Protein AF-A0A0J9WI75-F1 (afdb_monomer_lite)

Secondary structure (DSSP, 8-state):
---------------------------PPP----EEE-STTTT--TTHHHHTSTT---SPPPPTT--EEEEE-HHHHTTTTTTT-EEEEEETTEEEEEEEEEE--SSTT-EEE-HHHHHHHH--

Sequence (124 aa):
MFGSISTYFVTLLAAASTVANAAATSKNPVYTGLGTRYGDSDGCTEEDCWQKGACSFVDYKLPAGIDGTTCVSEDIWKDGANCGGCIQVSYKGKSLKIMVTNKTGGDKNHLDMTPATWSKLTNA

Structure (mmCIF, N/CA/C/O backbone):
data_AF-A0A0J9WI75-F1
#
_entry.id   AF-A0A0J9WI75-F1
#
loop_
_atom_site.group_PDB
_atom_site.id
_atom_site.type_symbol
_atom_site.label_atom_id
_atom_site.label_alt_id
_atom_site.label_comp_id
_atom_site.label_asym_id
_atom_site.label_entity_id
_atom_site.label_seq_id
_atom_site.pdbx_PDB_ins_code
_atom_site.Cartn_x
_atom_site.Cartn_y
_atom_site.Cartn_z
_atom_site.occupancy
_atom_site.B_iso_or_equiv
_atom_site.auth_seq_id
_atom_site.auth_comp_id
_atom_site.auth_asym_id
_atom_site.auth_atom_id
_atom_site.pdbx_PDB_model_num
ATOM 1 N N . MET A 1 1 ? 60.147 -24.099 -15.634 1.00 42.94 1 MET A N 1
ATOM 2 C CA . MET A 1 1 ? 59.330 -23.367 -14.642 1.00 42.94 1 MET A CA 1
ATOM 3 C C . MET A 1 1 ? 57.988 -24.079 -14.565 1.00 42.94 1 MET A C 1
ATOM 5 O O . MET A 1 1 ? 57.169 -23.885 -15.448 1.00 42.94 1 MET A O 1
ATOM 9 N N . PHE A 1 2 ? 57.812 -24.990 -13.605 1.00 46.06 2 PHE A N 1
ATOM 10 C CA . PHE A 1 2 ? 56.557 -25.726 -13.407 1.00 46.06 2 PHE A CA 1
ATOM 11 C C . PHE A 1 2 ? 55.878 -25.153 -12.160 1.00 46.06 2 PHE A C 1
ATOM 13 O O . PHE A 1 2 ? 56.455 -25.197 -11.076 1.00 46.06 2 PHE A O 1
ATOM 20 N N . GLY A 1 3 ? 54.720 -24.514 -12.343 1.00 43.53 3 GLY A N 1
ATOM 21 C CA . GLY A 1 3 ? 53.960 -23.865 -11.275 1.00 43.53 3 GLY A CA 1
ATOM 22 C C . GLY A 1 3 ? 53.116 -24.873 -10.499 1.00 43.53 3 GLY A C 1
ATOM 23 O O . GLY A 1 3 ? 52.363 -25.639 -11.094 1.00 43.53 3 GLY A O 1
ATOM 24 N N . SER A 1 4 ? 53.251 -24.863 -9.174 1.00 52.09 4 SER A N 1
ATOM 25 C CA . SER A 1 4 ? 52.415 -25.634 -8.249 1.00 52.09 4 SER A CA 1
ATOM 26 C C . SER A 1 4 ? 51.007 -25.039 -8.200 1.00 52.09 4 SER A C 1
ATOM 28 O O . SER A 1 4 ? 50.843 -23.884 -7.807 1.00 52.09 4 SER A O 1
ATOM 30 N N . ILE A 1 5 ? 49.988 -25.815 -8.570 1.00 59.28 5 ILE A N 1
ATOM 31 C CA . ILE A 1 5 ? 48.584 -25.432 -8.386 1.00 59.28 5 ILE A CA 1
ATOM 32 C C . ILE A 1 5 ? 48.156 -25.925 -6.999 1.00 59.28 5 ILE A C 1
ATOM 34 O O . ILE A 1 5 ? 47.908 -27.112 -6.791 1.00 59.28 5 ILE A O 1
ATOM 38 N N . SER A 1 6 ? 48.117 -25.006 -6.033 1.00 57.28 6 SER A N 1
ATOM 39 C CA . SER A 1 6 ? 47.621 -25.271 -4.679 1.00 57.28 6 SER A CA 1
ATOM 40 C C . SER A 1 6 ? 46.102 -25.435 -4.727 1.00 57.28 6 SER A C 1
ATOM 42 O O . SER A 1 6 ? 45.378 -24.490 -5.041 1.00 57.28 6 SER A O 1
ATOM 44 N N . THR A 1 7 ? 45.618 -26.650 -4.476 1.00 57.53 7 THR A N 1
ATOM 45 C CA . THR A 1 7 ? 44.185 -26.969 -4.497 1.00 57.53 7 THR A CA 1
ATOM 46 C C . THR A 1 7 ? 43.630 -26.796 -3.087 1.00 57.53 7 THR A C 1
ATOM 48 O O . THR A 1 7 ? 44.031 -27.515 -2.174 1.00 57.53 7 THR A O 1
ATOM 51 N N . TYR A 1 8 ? 42.725 -25.836 -2.894 1.00 54.69 8 TYR A N 1
ATOM 52 C CA . TYR A 1 8 ? 42.043 -25.622 -1.617 1.00 54.69 8 TYR A CA 1
ATOM 53 C C . TYR A 1 8 ? 40.717 -26.385 -1.605 1.00 54.69 8 TYR A C 1
ATOM 55 O O . TYR A 1 8 ? 39.853 -26.156 -2.449 1.00 54.69 8 TYR A O 1
ATOM 63 N N . PHE A 1 9 ? 40.554 -27.285 -0.636 1.00 56.16 9 PHE A N 1
ATOM 64 C CA . PHE A 1 9 ? 39.279 -27.937 -0.355 1.00 56.16 9 PHE A CA 1
ATOM 65 C C . PHE A 1 9 ? 38.432 -27.032 0.543 1.00 56.16 9 PHE A C 1
ATOM 67 O O . PHE A 1 9 ? 38.858 -26.667 1.638 1.00 56.16 9 PHE A O 1
ATOM 74 N N . VAL A 1 10 ? 37.230 -26.679 0.083 1.00 56.53 10 VAL A N 1
ATOM 75 C CA . VAL A 1 10 ? 36.223 -25.977 0.887 1.00 56.53 10 VAL A CA 1
ATOM 76 C C . VAL A 1 10 ? 35.225 -27.005 1.401 1.00 56.53 10 VAL A C 1
ATOM 78 O O . VAL A 1 10 ? 34.473 -27.596 0.628 1.00 56.53 10 VAL A O 1
ATOM 81 N N . THR A 1 11 ? 35.219 -27.229 2.710 1.00 60.97 11 THR A N 1
ATOM 82 C CA . THR A 1 11 ? 34.250 -28.105 3.370 1.00 60.97 11 THR A CA 1
ATOM 83 C C . THR A 1 11 ? 32.987 -27.304 3.683 1.00 60.97 11 THR A C 1
ATOM 85 O O . THR A 1 11 ? 33.015 -26.399 4.515 1.00 60.97 11 THR A O 1
ATOM 88 N N . LEU A 1 12 ? 31.869 -27.625 3.028 1.00 53.25 12 LEU A N 1
ATOM 89 C CA . LEU A 1 12 ? 30.558 -27.087 3.396 1.00 53.25 12 LEU A CA 1
ATOM 90 C C . LEU A 1 12 ? 30.028 -27.827 4.630 1.00 53.25 12 LEU A C 1
ATOM 92 O O . LEU A 1 12 ? 29.672 -29.001 4.546 1.00 53.25 12 LEU A O 1
ATOM 96 N N . LEU A 1 13 ? 29.939 -27.138 5.771 1.00 56.56 13 LEU A N 1
ATOM 97 C CA . LEU A 1 13 ? 29.109 -27.603 6.881 1.00 56.56 13 LEU A CA 1
ATOM 98 C C . LEU A 1 13 ? 27.644 -27.297 6.556 1.00 56.56 13 LEU A C 1
ATOM 100 O O . LEU A 1 13 ? 27.233 -26.138 6.527 1.00 56.56 13 LEU A O 1
ATOM 104 N N . ALA A 1 14 ? 26.847 -28.341 6.334 1.00 57.94 14 ALA A N 1
ATOM 105 C CA . ALA A 1 14 ? 25.397 -28.217 6.291 1.00 57.94 14 ALA A CA 1
ATOM 106 C C . ALA A 1 14 ? 24.882 -27.895 7.705 1.00 57.94 14 ALA A C 1
ATOM 108 O O . ALA A 1 14 ? 24.905 -28.745 8.595 1.00 57.94 14 ALA A O 1
ATOM 109 N N . ALA A 1 15 ? 24.431 -26.660 7.923 1.00 59.69 15 ALA A N 1
ATOM 110 C CA . ALA A 1 15 ? 23.733 -26.288 9.146 1.00 59.69 15 ALA A CA 1
ATOM 111 C C . ALA A 1 15 ? 22.335 -26.927 9.136 1.00 59.69 15 ALA A C 1
ATOM 113 O O . ALA A 1 15 ? 21.468 -26.538 8.352 1.00 59.69 15 ALA A O 1
ATOM 114 N N . ALA A 1 16 ? 22.111 -27.920 9.998 1.00 61.00 16 ALA A N 1
ATOM 115 C CA . ALA A 1 16 ? 20.783 -28.477 10.223 1.00 61.00 16 ALA A CA 1
ATOM 116 C C . ALA A 1 16 ? 19.871 -27.377 10.791 1.00 61.00 16 ALA A C 1
ATOM 118 O O . ALA A 1 16 ? 20.044 -26.922 11.920 1.00 61.00 16 ALA A O 1
ATOM 119 N N . SER A 1 17 ? 18.920 -26.915 9.979 1.00 55.72 17 SER A N 1
ATOM 120 C CA . SER A 1 17 ? 17.950 -25.896 10.369 1.00 55.72 17 SER A CA 1
ATOM 121 C C . SER A 1 17 ? 16.876 -26.533 11.250 1.00 55.72 17 SER A C 1
ATOM 123 O O . SER A 1 17 ? 15.943 -27.161 10.755 1.00 55.72 17 SER A O 1
ATOM 125 N N . THR A 1 18 ? 16.986 -26.390 12.569 1.00 50.34 18 THR A N 1
ATOM 126 C CA . THR A 1 18 ? 15.866 -26.669 13.473 1.00 50.34 18 THR A CA 1
ATOM 127 C C . THR A 1 18 ? 14.839 -25.552 13.315 1.00 50.34 18 THR A C 1
ATOM 129 O O . THR A 1 18 ? 14.959 -24.495 13.936 1.00 50.34 18 THR A O 1
ATOM 132 N N . VAL A 1 19 ? 13.838 -25.760 12.458 1.00 56.38 19 VAL A N 1
ATOM 133 C CA . VAL A 1 19 ? 12.659 -24.889 12.371 1.00 56.38 19 VAL A CA 1
ATOM 134 C C . VAL A 1 19 ? 11.832 -25.043 13.649 1.00 56.38 19 VAL A C 1
ATOM 136 O O . VAL A 1 19 ? 10.923 -25.862 13.748 1.00 56.38 19 VAL A O 1
ATOM 139 N N . ALA A 1 20 ? 12.178 -24.265 14.672 1.00 58.16 20 ALA A N 1
ATOM 140 C CA . ALA A 1 20 ? 11.300 -24.050 15.807 1.00 58.16 20 ALA A CA 1
ATOM 141 C C . ALA A 1 20 ? 10.114 -23.211 15.314 1.00 58.16 20 ALA A C 1
ATOM 143 O O . ALA A 1 20 ? 10.243 -22.011 15.076 1.00 58.16 20 ALA A O 1
ATOM 144 N N . ASN A 1 21 ? 8.959 -23.853 15.141 1.00 58.81 21 ASN A N 1
ATOM 145 C CA . ASN A 1 21 ? 7.695 -23.191 14.839 1.00 58.81 21 ASN A CA 1
ATOM 146 C C . ASN A 1 21 ? 7.193 -22.484 16.108 1.00 58.81 21 ASN A C 1
ATOM 148 O O . ASN A 1 21 ? 6.236 -22.904 16.756 1.00 58.81 21 ASN A O 1
ATOM 152 N N . ALA A 1 22 ? 7.885 -21.415 16.500 1.00 57.44 22 ALA A N 1
ATOM 153 C CA . ALA A 1 22 ? 7.355 -20.466 17.455 1.00 57.44 22 ALA A CA 1
ATOM 154 C C . ALA A 1 22 ? 6.193 -19.760 16.755 1.00 57.44 22 ALA A C 1
ATOM 156 O O . ALA A 1 22 ? 6.399 -18.910 15.889 1.00 57.44 22 ALA A O 1
ATOM 157 N N . ALA A 1 23 ? 4.964 -20.131 17.111 1.00 51.47 23 ALA A N 1
ATOM 158 C CA . ALA A 1 23 ? 3.808 -19.283 16.881 1.00 51.47 23 ALA A CA 1
ATOM 159 C C . ALA A 1 23 ? 4.017 -18.012 17.715 1.00 51.47 23 ALA A C 1
ATOM 161 O O . ALA A 1 23 ? 3.550 -17.887 18.845 1.00 51.47 23 ALA A O 1
ATOM 162 N N . ALA A 1 24 ? 4.816 -17.092 17.178 1.00 52.56 24 ALA A N 1
ATOM 163 C CA . ALA A 1 24 ? 4.893 -15.742 17.668 1.00 52.56 24 ALA A CA 1
ATOM 164 C C . ALA A 1 24 ? 3.496 -15.164 17.467 1.00 52.56 24 ALA A C 1
ATOM 166 O O . ALA A 1 24 ? 3.082 -14.888 16.341 1.00 52.56 24 ALA A O 1
ATOM 167 N N . THR A 1 25 ? 2.753 -14.996 18.558 1.00 47.09 25 THR A N 1
ATOM 168 C CA . THR A 1 25 ? 1.636 -14.056 18.587 1.00 47.09 25 THR A CA 1
ATOM 169 C C . THR A 1 25 ? 2.251 -12.676 18.382 1.00 47.09 25 THR A C 1
ATOM 171 O O . THR A 1 25 ? 2.566 -11.965 19.335 1.00 47.09 25 THR A O 1
ATOM 174 N N . SER A 1 26 ? 2.516 -12.340 17.117 1.00 49.12 26 SER A N 1
ATOM 175 C CA . SER A 1 26 ? 2.932 -11.016 16.692 1.00 49.12 26 SER A CA 1
ATOM 176 C C . SER A 1 26 ? 1.783 -10.100 17.059 1.00 49.12 26 SER A C 1
ATOM 178 O O . SER A 1 26 ? 0.737 -10.087 16.407 1.00 49.12 26 SER A O 1
ATOM 180 N N . LYS A 1 27 ? 1.939 -9.368 18.162 1.00 56.44 27 LYS A N 1
ATOM 181 C CA . LYS A 1 27 ? 1.099 -8.213 18.433 1.00 56.44 27 LYS A CA 1
ATOM 182 C C . LYS A 1 27 ? 1.477 -7.203 17.357 1.00 56.44 27 LYS A C 1
ATOM 184 O O . LYS A 1 27 ? 2.410 -6.430 17.552 1.00 56.44 27 LYS A O 1
ATOM 189 N N . ASN A 1 28 ? 0.832 -7.303 16.193 1.00 70.38 28 ASN A N 1
ATOM 190 C CA . ASN A 1 28 ? 1.127 -6.426 15.072 1.00 70.38 28 ASN A CA 1
ATOM 191 C C . ASN A 1 28 ? 0.982 -4.989 15.577 1.00 70.38 28 ASN A C 1
ATOM 193 O O . ASN A 1 28 ? -0.081 -4.647 16.111 1.00 70.38 28 ASN A O 1
ATOM 197 N N . PRO 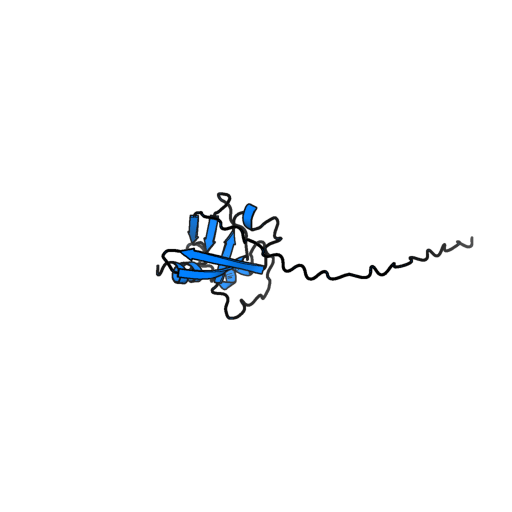A 1 29 ? 2.051 -4.180 15.506 1.00 80.00 29 PRO A N 1
ATOM 198 C CA . PRO A 1 29 ? 1.997 -2.822 16.001 1.00 80.00 29 PRO A CA 1
ATOM 199 C C . PRO A 1 29 ? 0.899 -2.074 15.245 1.00 80.00 29 PRO A C 1
ATOM 201 O O . PRO A 1 29 ? 0.830 -2.109 14.018 1.00 80.00 29 PRO A O 1
ATOM 204 N N . VAL A 1 30 ? 0.002 -1.443 16.001 1.00 85.69 30 VAL A N 1
ATOM 205 C CA . VAL A 1 30 ? -1.046 -0.595 15.438 1.00 85.69 30 VAL A CA 1
ATOM 206 C C . VAL A 1 30 ? -0.513 0.825 15.419 1.00 85.69 30 VAL A C 1
ATOM 208 O O . VAL A 1 30 ? -0.176 1.382 16.465 1.00 85.69 30 VAL A O 1
ATOM 211 N N . TYR A 1 31 ? -0.447 1.402 14.226 1.00 86.19 31 TYR A N 1
ATOM 212 C CA . TYR A 1 31 ? -0.036 2.781 14.016 1.00 86.19 31 TYR A CA 1
ATOM 213 C C . TYR A 1 31 ? -1.262 3.633 13.698 1.00 86.19 31 TYR A C 1
ATOM 215 O O . TYR A 1 31 ? -2.089 3.257 12.870 1.00 86.19 31 TYR A O 1
ATOM 223 N N . THR A 1 32 ? -1.356 4.794 14.341 1.00 88.69 32 THR A N 1
ATOM 224 C CA . THR A 1 32 ? -2.327 5.833 13.986 1.00 88.69 32 THR A CA 1
ATOM 225 C C . THR A 1 32 ? -1.576 6.971 13.320 1.00 88.69 32 THR A C 1
ATOM 227 O O . THR A 1 32 ? -0.549 7.426 13.837 1.00 88.69 32 THR A O 1
ATOM 230 N N . GLY A 1 33 ? -2.083 7.430 12.184 1.00 86.56 33 GLY A N 1
ATOM 231 C CA . GLY A 1 33 ? -1.480 8.519 11.437 1.00 86.56 33 GLY A CA 1
ATOM 232 C C . GLY A 1 33 ? -2.363 9.001 10.297 1.00 86.56 33 GLY A C 1
ATOM 233 O O . GLY A 1 33 ? -3.567 8.736 10.277 1.00 86.56 33 GLY A O 1
ATOM 234 N N . LEU A 1 34 ? -1.759 9.758 9.387 1.00 87.56 34 LEU A N 1
ATOM 235 C CA . LEU A 1 34 ? -2.454 10.392 8.275 1.00 87.56 34 LEU A CA 1
ATOM 236 C C . LEU A 1 34 ? -2.488 9.458 7.065 1.00 87.56 34 LEU A C 1
ATOM 238 O O . LEU A 1 34 ? -1.515 8.767 6.769 1.00 87.56 34 LEU A O 1
ATOM 242 N N . GLY A 1 35 ? -3.622 9.466 6.369 1.00 86.38 35 GLY A N 1
ATOM 243 C CA . GLY A 1 35 ? -3.770 8.864 5.052 1.00 86.38 35 GLY A CA 1
ATOM 244 C C . GLY A 1 35 ? -3.964 9.960 4.011 1.00 86.38 35 GLY A C 1
ATOM 245 O O . GLY A 1 35 ? -4.810 10.834 4.211 1.00 86.38 35 GLY A O 1
ATOM 246 N N . THR A 1 36 ? -3.231 9.892 2.904 1.00 87.69 36 THR A N 1
ATOM 247 C CA . THR A 1 36 ? -3.423 10.732 1.713 1.00 87.69 36 THR A CA 1
ATOM 248 C C . THR A 1 36 ? -3.608 9.877 0.462 1.00 87.69 36 THR A C 1
ATOM 250 O O . THR A 1 36 ? -3.601 8.642 0.521 1.00 87.69 36 THR A O 1
ATOM 253 N N . ARG A 1 37 ? -3.829 10.562 -0.661 1.00 85.00 37 ARG A N 1
ATOM 254 C CA . ARG A 1 37 ? -3.923 9.990 -1.998 1.00 85.00 37 ARG A CA 1
ATOM 255 C C . ARG A 1 37 ? -2.879 10.646 -2.899 1.00 85.00 37 ARG A C 1
ATOM 257 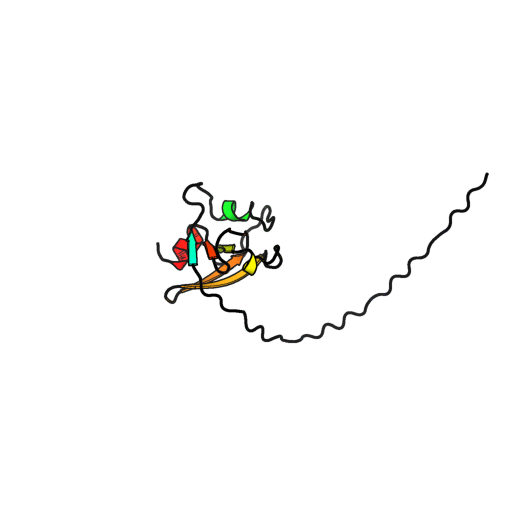O O . ARG A 1 37 ? -2.781 11.875 -2.896 1.00 85.00 37 ARG A O 1
ATOM 264 N N . TYR A 1 38 ? -2.205 9.844 -3.718 1.00 78.00 38 TYR A N 1
ATOM 265 C CA . TYR A 1 38 ? -1.295 10.301 -4.772 1.00 78.00 38 TYR A CA 1
ATOM 266 C C . TYR A 1 38 ? -1.739 9.803 -6.146 1.00 78.00 38 TYR A C 1
ATOM 268 O O . TYR A 1 38 ? -2.666 9.005 -6.258 1.00 78.00 38 TYR A O 1
ATOM 276 N N . GLY A 1 39 ? -1.074 10.275 -7.201 1.00 71.00 39 GLY A N 1
ATOM 277 C CA . GLY A 1 39 ? -1.267 9.765 -8.560 1.00 71.00 39 GLY A CA 1
ATOM 278 C C . GLY A 1 39 ? -2.361 10.453 -9.374 1.00 71.00 39 GLY A C 1
ATOM 279 O O . GLY A 1 39 ? -2.354 10.321 -10.593 1.00 71.00 39 GLY A O 1
ATOM 280 N N . ASP A 1 40 ? -3.237 11.248 -8.750 1.00 67.62 40 ASP A N 1
ATOM 281 C CA . ASP A 1 40 ? -4.267 12.011 -9.475 1.00 67.62 40 ASP A CA 1
ATOM 282 C C . ASP A 1 40 ? -3.677 13.090 -10.392 1.00 67.62 40 ASP A C 1
ATOM 284 O O . ASP A 1 40 ? -4.155 13.283 -11.507 1.00 67.62 40 ASP A O 1
ATOM 288 N N . SER A 1 41 ? -2.656 13.815 -9.919 1.00 63.72 41 SER A N 1
ATOM 289 C CA . SER A 1 41 ? -2.018 14.903 -10.676 1.00 63.72 41 SER A CA 1
ATOM 290 C C . SER A 1 41 ? -1.171 14.395 -11.836 1.00 63.72 41 SER A C 1
ATOM 292 O O . SER A 1 41 ? -1.028 15.082 -12.844 1.00 63.72 41 SER A O 1
ATOM 294 N N . ASP A 1 42 ? -0.637 13.185 -11.686 1.00 62.72 42 ASP A N 1
ATOM 295 C CA . ASP A 1 42 ? 0.353 12.607 -12.594 1.00 62.72 42 ASP A CA 1
ATOM 296 C C . ASP A 1 42 ? -0.279 11.533 -13.499 1.00 62.72 42 ASP A C 1
ATOM 298 O O . ASP A 1 42 ? 0.392 10.962 -14.358 1.00 62.72 42 ASP A O 1
ATOM 302 N N . GLY A 1 43 ? -1.577 11.257 -13.311 1.00 62.59 43 GLY A N 1
ATOM 303 C CA . GLY A 1 43 ? -2.360 10.303 -14.093 1.00 62.59 43 GLY A CA 1
ATOM 304 C C . GLY A 1 43 ? -1.923 8.845 -13.942 1.00 62.59 43 GLY A C 1
ATOM 305 O O . GLY A 1 43 ? -2.209 8.055 -14.842 1.00 62.59 43 GLY A O 1
ATOM 306 N N . CYS A 1 44 ? -1.225 8.473 -12.856 1.00 68.00 44 CYS A N 1
ATOM 307 C CA . CYS A 1 44 ? -0.783 7.086 -12.681 1.00 68.00 44 CYS A CA 1
ATOM 308 C C . CYS A 1 44 ? -1.995 6.180 -12.457 1.00 68.00 44 CYS A C 1
ATOM 310 O O . CYS A 1 44 ? -2.813 6.412 -11.562 1.00 68.00 44 CYS A O 1
ATOM 312 N N . THR A 1 45 ? -2.126 5.139 -13.283 1.00 76.62 45 THR A N 1
ATOM 313 C CA . THR A 1 45 ? -3.063 4.062 -12.971 1.00 76.62 45 THR A CA 1
ATOM 314 C C . THR A 1 45 ? -2.577 3.343 -11.721 1.00 76.62 45 THR A C 1
ATOM 316 O O . THR A 1 45 ? -1.385 3.340 -11.425 1.00 76.62 45 THR A O 1
ATOM 319 N N . GLU A 1 46 ? -3.491 2.713 -10.984 1.00 73.88 46 GLU A N 1
ATOM 320 C CA . GLU A 1 46 ? -3.145 1.994 -9.754 1.00 73.88 46 GLU A CA 1
ATOM 321 C C . GLU A 1 46 ? -1.952 1.034 -9.971 1.00 73.88 46 GLU A C 1
ATOM 323 O O . GLU A 1 46 ? -1.038 1.023 -9.149 1.00 73.88 46 GLU A O 1
ATOM 328 N N . GLU A 1 47 ? -1.876 0.377 -11.134 1.00 79.31 47 GLU A N 1
ATOM 329 C CA . GLU A 1 47 ? -0.758 -0.483 -11.536 1.00 79.31 47 GLU A CA 1
ATOM 330 C C . GLU A 1 47 ? 0.546 0.285 -11.809 1.00 79.31 47 GLU A C 1
ATOM 332 O O . GLU A 1 47 ? 1.593 -0.074 -11.262 1.00 79.31 47 GLU A O 1
ATOM 337 N N . ASP A 1 48 ? 0.501 1.397 -12.551 1.00 79.44 48 ASP A N 1
ATOM 338 C CA . ASP A 1 48 ? 1.677 2.256 -12.779 1.00 79.44 48 ASP A CA 1
ATOM 339 C C . ASP A 1 48 ? 2.337 2.691 -11.466 1.00 79.44 48 ASP A C 1
ATOM 341 O O . ASP A 1 48 ? 3.567 2.780 -11.371 1.00 79.44 48 ASP A O 1
ATOM 345 N N . CYS A 1 49 ? 1.516 2.941 -10.444 1.00 75.56 49 CYS A N 1
ATOM 346 C CA . CYS A 1 49 ? 1.973 3.465 -9.173 1.00 75.56 49 CYS A CA 1
ATOM 347 C C . CYS A 1 49 ? 2.781 2.430 -8.338 1.00 75.56 49 CYS A C 1
ATOM 349 O O . CYS A 1 49 ? 3.497 2.849 -7.425 1.00 75.56 49 CYS A O 1
ATOM 351 N N . TRP A 1 50 ? 2.721 1.111 -8.622 1.00 81.19 50 TRP A N 1
ATOM 352 C CA . TRP A 1 50 ? 3.564 0.094 -7.950 1.00 81.19 50 TRP A CA 1
ATOM 353 C C . TRP A 1 50 ? 4.673 -0.512 -8.813 1.00 81.19 50 TRP A C 1
ATOM 355 O O . TRP A 1 50 ? 5.691 -0.921 -8.256 1.00 81.19 50 TRP A O 1
ATOM 365 N N . GLN A 1 51 ? 4.526 -0.545 -10.142 1.00 84.31 51 GLN A N 1
ATOM 366 C CA . GLN A 1 51 ? 5.537 -1.125 -11.052 1.00 84.31 51 GLN A CA 1
ATOM 367 C C . GLN A 1 51 ? 6.844 -0.316 -11.105 1.00 84.31 51 GLN A C 1
ATOM 369 O O . GLN A 1 51 ? 7.844 -0.747 -11.669 1.00 84.31 51 GLN A O 1
ATOM 374 N N . LYS A 1 52 ? 6.835 0.907 -10.571 1.00 78.62 52 LYS A N 1
ATOM 375 C CA . LYS A 1 52 ? 8.003 1.801 -10.518 1.00 78.62 52 LYS A CA 1
ATOM 376 C C . LYS A 1 52 ? 8.305 2.271 -9.094 1.00 78.62 52 LYS A C 1
ATOM 378 O O . LYS A 1 52 ? 9.008 3.260 -8.902 1.00 78.62 52 LYS A O 1
ATOM 383 N N . GLY A 1 53 ? 7.746 1.581 -8.099 1.00 79.06 53 GLY A N 1
ATOM 384 C CA . GLY A 1 53 ? 7.940 1.902 -6.690 1.00 79.06 53 GLY A CA 1
ATOM 385 C C . GLY A 1 53 ? 9.305 1.462 -6.157 1.00 79.06 53 GLY A C 1
ATOM 386 O O . GLY A 1 53 ? 10.019 0.657 -6.757 1.00 79.06 53 GLY A O 1
ATOM 387 N N . ALA A 1 54 ? 9.642 1.940 -4.961 1.00 87.94 54 ALA A N 1
ATOM 388 C CA . ALA A 1 54 ? 10.869 1.608 -4.239 1.00 87.94 54 ALA A CA 1
ATOM 389 C C . ALA A 1 54 ? 11.019 0.110 -3.910 1.00 87.94 54 ALA A C 1
ATOM 391 O O . ALA A 1 54 ? 12.108 -0.318 -3.546 1.00 87.94 54 ALA A O 1
ATOM 392 N N . CYS A 1 55 ? 9.954 -0.686 -4.049 1.00 90.19 55 CYS A N 1
ATOM 393 C CA . CYS A 1 55 ? 9.997 -2.137 -3.873 1.00 90.19 55 CYS A CA 1
ATOM 394 C C . CYS A 1 55 ? 10.432 -2.923 -5.121 1.00 90.19 55 CYS A C 1
ATOM 396 O O . CYS A 1 55 ? 10.452 -4.150 -5.074 1.00 90.19 55 CYS A O 1
ATOM 398 N N . SER A 1 56 ? 10.778 -2.244 -6.222 1.00 89.88 56 SER A N 1
ATOM 399 C CA . SER A 1 56 ? 11.353 -2.858 -7.433 1.00 89.88 56 SER A CA 1
ATOM 400 C C . SER A 1 56 ? 10.498 -3.962 -8.070 1.00 89.88 56 SER A C 1
ATOM 402 O O . SER A 1 56 ? 11.027 -4.867 -8.714 1.00 89.88 56 SER A O 1
ATOM 404 N N . PHE A 1 57 ? 9.177 -3.895 -7.909 1.00 89.75 57 PHE A N 1
ATOM 405 C CA . PHE A 1 57 ? 8.265 -4.781 -8.622 1.00 89.75 57 PHE A CA 1
ATOM 406 C C . PHE A 1 57 ? 8.299 -4.480 -10.121 1.00 89.75 57 PHE A C 1
ATOM 408 O O . PHE A 1 57 ? 8.226 -3.322 -10.512 1.00 89.75 57 PHE A O 1
ATOM 415 N N . VAL A 1 58 ? 8.402 -5.524 -10.943 1.00 88.06 58 VAL A N 1
ATOM 416 C CA . VAL A 1 58 ? 8.354 -5.449 -12.410 1.00 88.06 58 VAL A CA 1
ATOM 417 C C . VAL A 1 58 ? 7.395 -6.528 -12.892 1.00 88.06 58 VAL A C 1
ATOM 419 O O . VAL A 1 58 ? 7.448 -7.656 -12.399 1.00 88.06 58 VAL A O 1
ATOM 422 N N . ASP A 1 59 ? 6.499 -6.173 -13.813 1.00 89.25 59 ASP A N 1
ATOM 423 C CA . ASP A 1 59 ? 5.434 -7.039 -14.339 1.00 89.25 59 ASP A CA 1
ATOM 424 C C . ASP A 1 59 ? 4.580 -7.707 -13.239 1.00 89.25 59 ASP A C 1
ATOM 426 O O . ASP A 1 59 ? 4.012 -8.790 -13.415 1.00 89.25 59 ASP A O 1
ATOM 430 N N . TYR A 1 60 ? 4.481 -7.059 -12.073 1.00 87.25 60 TYR A N 1
ATOM 431 C CA . TYR A 1 60 ? 3.810 -7.621 -10.907 1.00 87.25 60 TYR A CA 1
ATOM 432 C C . TYR A 1 60 ? 2.300 -7.419 -10.976 1.00 87.25 60 TYR A C 1
ATOM 434 O O . TYR A 1 60 ? 1.824 -6.288 -11.021 1.00 87.25 60 TYR A O 1
ATOM 442 N N . LYS A 1 61 ? 1.537 -8.507 -10.890 1.00 89.12 61 LYS A N 1
ATOM 443 C CA . LYS A 1 61 ? 0.076 -8.451 -10.800 1.00 89.12 61 LYS A CA 1
ATOM 444 C C . LYS A 1 61 ? -0.359 -8.624 -9.360 1.00 89.12 61 LYS A C 1
ATOM 446 O O . LYS A 1 61 ? -0.000 -9.620 -8.733 1.00 89.12 61 LYS A O 1
ATOM 451 N N . LEU A 1 62 ? -1.166 -7.689 -8.868 1.00 86.69 62 LEU A N 1
ATOM 452 C CA . LEU A 1 62 ? -1.701 -7.762 -7.516 1.00 86.69 62 LEU A CA 1
ATOM 453 C C . LEU A 1 62 ? -2.554 -9.037 -7.339 1.00 86.69 62 LEU A C 1
ATOM 455 O O . LEU A 1 62 ? -3.510 -9.237 -8.094 1.00 86.69 62 LEU A O 1
ATOM 459 N N . PRO A 1 63 ? -2.225 -9.913 -6.371 1.00 88.38 63 PRO A N 1
ATOM 460 C CA . PRO A 1 63 ? -3.009 -11.106 -6.086 1.00 88.38 63 PRO A CA 1
ATOM 461 C C . PRO A 1 63 ? -4.465 -10.788 -5.738 1.00 88.38 63 PRO A C 1
ATOM 463 O O . PRO A 1 63 ? -4.764 -9.788 -5.081 1.00 88.38 63 PRO A O 1
ATOM 466 N N . ALA A 1 64 ? -5.375 -11.693 -6.106 1.00 89.12 64 ALA A N 1
ATOM 467 C CA . ALA A 1 64 ? -6.769 -11.602 -5.685 1.00 89.12 64 ALA A CA 1
ATOM 468 C C . ALA A 1 64 ? -6.883 -11.610 -4.147 1.00 89.12 64 ALA A C 1
ATOM 470 O O . ALA A 1 64 ? -6.194 -12.367 -3.462 1.00 89.12 64 ALA A O 1
ATOM 471 N N . GLY A 1 65 ? -7.776 -10.779 -3.604 1.00 86.62 65 GLY A N 1
ATOM 472 C CA . GLY A 1 65 ? -7.975 -10.645 -2.155 1.00 86.62 65 GLY A CA 1
ATOM 473 C C . GLY A 1 65 ? -7.030 -9.657 -1.458 1.00 86.62 65 GLY A C 1
ATOM 474 O O . GLY A 1 65 ? -7.016 -9.611 -0.223 1.00 86.62 65 GLY A O 1
ATOM 475 N N . ILE A 1 66 ? -6.257 -8.885 -2.228 1.00 91.50 66 ILE A N 1
ATOM 476 C CA . ILE A 1 66 ? -5.617 -7.643 -1.785 1.00 91.50 66 ILE A CA 1
ATOM 477 C C . ILE A 1 66 ? -6.399 -6.481 -2.405 1.00 91.50 66 ILE A C 1
ATOM 479 O O . ILE A 1 66 ? -6.652 -6.459 -3.608 1.00 91.50 66 ILE A O 1
ATOM 483 N N . ASP A 1 67 ? -6.810 -5.533 -1.570 1.00 90.19 67 ASP A N 1
ATOM 484 C CA . ASP A 1 67 ? -7.702 -4.440 -1.955 1.00 90.19 67 ASP A CA 1
ATOM 485 C C . ASP A 1 67 ? -6.984 -3.334 -2.735 1.00 90.19 67 ASP A C 1
ATOM 487 O O . ASP A 1 67 ? -7.645 -2.558 -3.428 1.00 90.19 67 ASP A O 1
ATOM 491 N N . GLY A 1 68 ? -5.654 -3.280 -2.651 1.00 87.19 68 GLY A N 1
ATOM 492 C CA . GLY A 1 68 ? -4.822 -2.382 -3.440 1.00 87.19 68 GLY A CA 1
ATOM 493 C C . GLY A 1 68 ? -3.412 -2.213 -2.879 1.00 87.19 68 GLY A C 1
ATOM 494 O O . GLY A 1 68 ? -2.896 -3.102 -2.192 1.00 87.19 68 GLY A O 1
ATOM 495 N N . THR A 1 69 ? -2.783 -1.076 -3.167 1.00 86.06 69 THR A N 1
ATOM 496 C CA . THR A 1 69 ? -1.384 -0.802 -2.807 1.00 86.06 69 THR A CA 1
ATOM 497 C C . THR A 1 69 ? -1.199 0.576 -2.175 1.00 86.06 69 THR A C 1
ATOM 499 O O . THR A 1 69 ? -2.067 1.449 -2.247 1.00 86.06 69 THR A O 1
ATOM 502 N 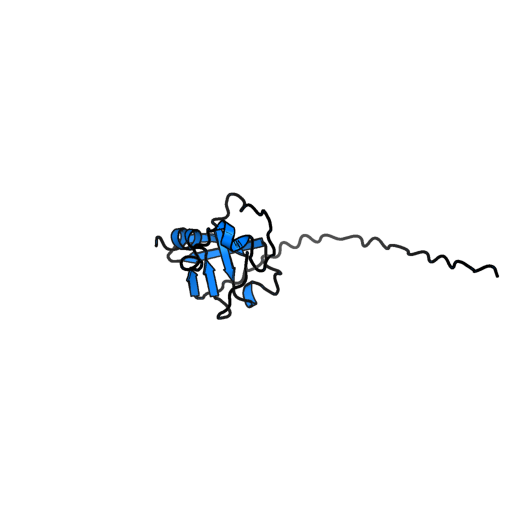N . THR A 1 70 ? -0.069 0.767 -1.495 1.00 87.25 70 THR A N 1
ATOM 503 C CA . THR A 1 70 ? 0.240 2.029 -0.818 1.00 87.25 70 THR A CA 1
ATOM 504 C C . THR A 1 70 ? 1.738 2.290 -0.758 1.00 87.25 70 THR A C 1
ATOM 506 O O . THR A 1 70 ? 2.562 1.368 -0.692 1.00 87.25 70 THR A O 1
ATOM 509 N N . CYS A 1 71 ? 2.070 3.574 -0.703 1.00 86.50 71 CYS A N 1
ATOM 510 C CA . CYS A 1 71 ? 3.331 4.064 -0.183 1.00 86.50 71 CYS A CA 1
ATOM 511 C C . CYS A 1 71 ? 3.236 4.176 1.344 1.00 86.50 71 CYS A C 1
ATOM 513 O O . CYS A 1 71 ? 2.183 4.541 1.878 1.00 86.50 71 CYS A O 1
ATOM 515 N N . VAL A 1 72 ? 4.328 3.886 2.045 1.00 89.50 72 VAL A N 1
ATOM 516 C CA . VAL A 1 72 ? 4.418 4.022 3.508 1.00 89.50 72 VAL A CA 1
ATOM 517 C C . VAL A 1 72 ? 5.662 4.820 3.905 1.00 89.50 72 VAL A C 1
ATOM 519 O O . VAL A 1 72 ? 6.617 4.891 3.134 1.00 89.50 72 VAL A O 1
ATOM 522 N N . SER A 1 73 ? 5.652 5.438 5.083 1.00 88.38 73 SER A N 1
ATOM 523 C CA . SER A 1 73 ? 6.816 6.132 5.659 1.00 88.38 73 SER A CA 1
ATOM 524 C C . SER A 1 73 ? 8.042 5.218 5.801 1.00 88.38 73 SER A C 1
ATOM 526 O O . SER A 1 73 ? 7.905 3.997 5.862 1.00 88.38 73 SER A O 1
ATOM 528 N N . GLU A 1 74 ? 9.241 5.796 5.928 1.00 87.12 74 GLU A N 1
ATOM 529 C CA . GLU A 1 74 ? 10.492 5.036 6.113 1.00 87.12 74 GLU A CA 1
ATOM 530 C C . GLU A 1 74 ? 10.427 4.074 7.316 1.00 87.12 74 GLU A C 1
ATOM 532 O O . GLU A 1 74 ? 10.804 2.912 7.196 1.00 87.12 74 GLU A O 1
ATOM 537 N N . ASP A 1 75 ? 9.836 4.500 8.436 1.00 87.00 75 ASP A N 1
ATOM 538 C CA . ASP A 1 75 ? 9.675 3.670 9.640 1.00 87.00 75 ASP A CA 1
ATOM 539 C C . ASP A 1 75 ? 8.828 2.406 9.398 1.00 87.00 75 ASP A C 1
ATOM 541 O O . ASP A 1 75 ? 9.055 1.366 10.025 1.00 87.00 75 ASP A O 1
ATOM 545 N N . ILE A 1 76 ? 7.847 2.483 8.491 1.00 87.00 76 ILE A N 1
ATOM 546 C CA . ILE A 1 76 ? 6.993 1.350 8.110 1.00 87.00 76 ILE A CA 1
ATOM 547 C C . ILE A 1 76 ? 7.607 0.585 6.936 1.00 87.00 76 ILE A C 1
ATOM 549 O O . ILE A 1 76 ? 7.480 -0.632 6.878 1.00 87.00 76 ILE A O 1
ATOM 553 N N . TRP A 1 77 ? 8.276 1.251 5.998 1.00 90.94 77 TRP A N 1
ATOM 554 C CA . TRP A 1 77 ? 8.913 0.607 4.848 1.00 90.94 77 TRP A CA 1
ATOM 555 C C . TRP A 1 77 ? 10.119 -0.236 5.286 1.00 90.94 77 TRP A C 1
ATOM 557 O O . TRP A 1 77 ? 10.308 -1.350 4.785 1.00 90.94 77 TRP A O 1
ATOM 567 N N . LYS A 1 78 ? 10.856 0.264 6.290 1.00 91.06 78 LYS A N 1
ATOM 568 C CA . LYS A 1 78 ? 11.976 -0.373 6.990 1.00 91.06 78 LYS A CA 1
ATOM 569 C C . LYS A 1 78 ? 13.081 -0.814 6.030 1.00 91.06 78 LYS A C 1
ATOM 571 O O . LYS A 1 78 ? 13.329 -2.012 5.897 1.00 91.06 78 LYS A O 1
ATOM 576 N N . ASP A 1 79 ? 13.688 0.136 5.3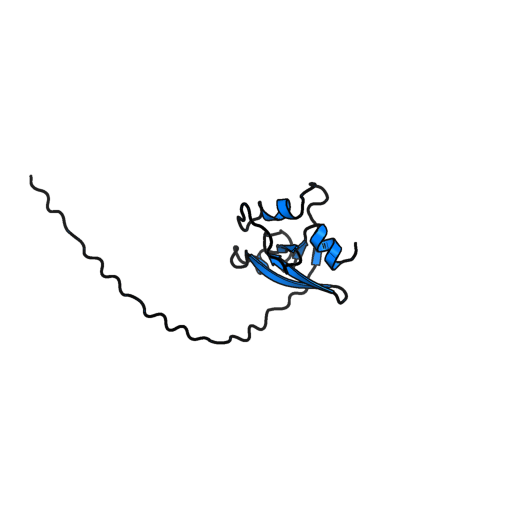16 1.00 89.81 79 ASP A N 1
ATOM 577 C CA . ASP A 1 79 ? 14.716 -0.135 4.298 1.00 89.81 79 ASP A CA 1
ATOM 578 C C . ASP A 1 79 ? 14.272 -1.186 3.251 1.00 89.81 79 ASP A C 1
ATOM 580 O O . ASP A 1 79 ? 15.065 -1.982 2.748 1.00 89.81 79 ASP A O 1
ATOM 584 N N . GLY A 1 80 ? 12.968 -1.245 2.962 1.00 89.81 80 GLY A N 1
ATOM 585 C CA . GLY A 1 80 ? 12.363 -2.206 2.039 1.00 89.81 80 GLY A CA 1
ATOM 586 C C . GLY A 1 80 ? 12.073 -3.587 2.623 1.00 89.81 80 GLY A C 1
ATOM 587 O O . GLY A 1 80 ? 11.507 -4.428 1.925 1.00 89.81 80 GLY A O 1
ATOM 588 N N . ALA A 1 81 ? 12.369 -3.837 3.900 1.00 91.62 81 ALA A N 1
ATOM 589 C CA . ALA A 1 81 ? 12.094 -5.123 4.546 1.00 91.62 81 ALA A CA 1
ATOM 590 C C . ALA A 1 81 ? 10.602 -5.498 4.546 1.00 91.62 81 ALA A C 1
ATOM 592 O O . ALA A 1 81 ? 10.271 -6.680 4.627 1.00 91.62 81 ALA A O 1
ATOM 593 N N . ASN A 1 82 ? 9.706 -4.509 4.445 1.00 92.62 82 ASN A N 1
ATOM 594 C CA . ASN A 1 82 ? 8.261 -4.729 4.388 1.00 92.62 82 ASN A CA 1
ATOM 595 C C . ASN A 1 82 ? 7.681 -4.684 2.960 1.00 92.62 82 ASN A C 1
ATOM 597 O O . ASN A 1 82 ? 6.463 -4.774 2.800 1.00 92.62 82 ASN A O 1
ATOM 601 N N . CYS A 1 83 ? 8.514 -4.579 1.918 1.00 92.50 83 CYS A N 1
ATOM 602 C CA . CYS A 1 83 ? 8.068 -4.649 0.526 1.00 92.50 83 CYS A CA 1
ATOM 603 C C . CYS A 1 83 ? 7.331 -5.958 0.218 1.00 92.50 83 CYS A C 1
ATOM 605 O O . CYS A 1 83 ? 7.789 -7.043 0.567 1.00 92.50 83 CYS A O 1
ATOM 607 N N . GLY A 1 84 ? 6.170 -5.860 -0.437 1.00 91.25 84 GLY A N 1
ATOM 608 C CA . GLY A 1 84 ? 5.302 -7.010 -0.727 1.00 91.25 84 GLY A CA 1
ATOM 609 C C . GLY A 1 84 ? 4.527 -7.536 0.484 1.00 91.25 84 GLY A C 1
ATOM 610 O O . GLY A 1 84 ? 3.648 -8.385 0.335 1.00 91.25 84 GLY A O 1
ATOM 611 N N . GLY A 1 85 ? 4.804 -7.013 1.680 1.00 92.19 85 GLY A N 1
ATOM 612 C CA . GLY A 1 85 ? 4.001 -7.258 2.867 1.00 92.19 85 GLY A CA 1
ATOM 613 C C . GLY A 1 85 ? 2.624 -6.606 2.757 1.00 92.19 85 GLY A C 1
ATOM 614 O O . GLY A 1 85 ? 2.437 -5.605 2.066 1.00 92.19 85 GLY A O 1
ATOM 615 N N . CYS A 1 86 ? 1.648 -7.173 3.463 1.00 92.69 86 CYS A N 1
ATOM 616 C CA . CYS A 1 86 ? 0.303 -6.612 3.566 1.00 92.69 86 CYS A CA 1
ATOM 617 C C . CYS A 1 86 ? 0.094 -5.960 4.932 1.00 92.69 86 CYS A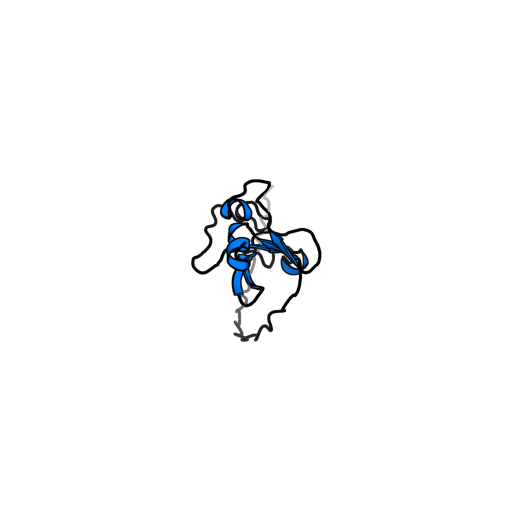 C 1
ATOM 619 O O . CYS A 1 86 ? 0.422 -6.543 5.966 1.00 92.69 86 CYS A O 1
ATOM 621 N N . ILE A 1 87 ? -0.540 -4.792 4.927 1.00 91.38 87 ILE A N 1
ATOM 622 C CA . ILE A 1 87 ? -1.038 -4.111 6.118 1.00 91.38 87 ILE A CA 1
ATOM 623 C C . ILE A 1 87 ? -2.565 -4.064 6.097 1.00 91.38 87 ILE A C 1
ATOM 625 O O . ILE A 1 87 ? -3.199 -4.049 5.040 1.00 91.38 87 ILE A O 1
ATOM 629 N N . GLN A 1 88 ? -3.161 -4.036 7.285 1.00 92.94 88 GLN A N 1
ATOM 630 C CA . GLN A 1 88 ? -4.585 -3.776 7.444 1.00 92.94 88 GLN A CA 1
ATOM 631 C C . GLN A 1 88 ? -4.769 -2.288 7.741 1.00 92.94 88 GLN A C 1
ATOM 633 O O . GLN A 1 88 ? -4.330 -1.809 8.786 1.00 92.94 88 GLN A O 1
ATOM 638 N N . VAL A 1 89 ? -5.434 -1.565 6.844 1.00 92.88 89 VAL A N 1
ATOM 639 C CA . VAL A 1 89 ? -5.751 -0.145 7.034 1.00 92.88 89 VAL A CA 1
ATOM 640 C C . VAL A 1 89 ? -7.218 -0.014 7.389 1.00 92.88 89 VAL A C 1
ATOM 642 O O . VAL A 1 89 ? -8.073 -0.514 6.660 1.00 92.88 89 VAL A O 1
ATOM 645 N N . SER A 1 90 ? -7.505 0.658 8.503 1.00 93.69 90 SER A N 1
ATOM 646 C CA . SER A 1 90 ? -8.866 0.856 8.998 1.00 93.69 90 SER A CA 1
ATOM 647 C C . SER A 1 90 ? -9.229 2.336 9.050 1.00 93.69 90 SER A C 1
ATOM 649 O O . SER A 1 90 ? -8.496 3.138 9.623 1.00 93.69 90 SER A O 1
ATOM 651 N N . TYR A 1 91 ? -10.385 2.698 8.495 1.00 93.25 91 TYR A N 1
ATOM 652 C CA . TYR 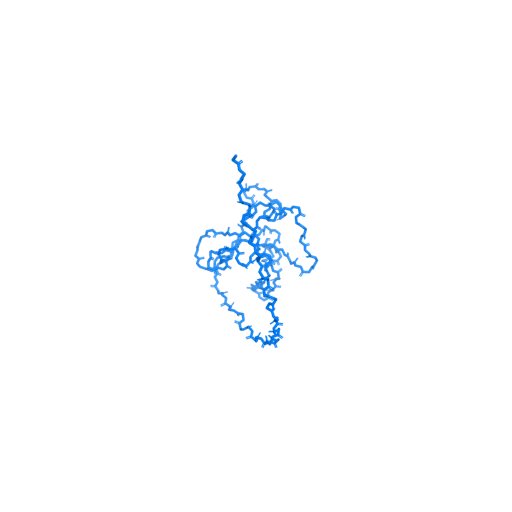A 1 91 ? -10.901 4.067 8.499 1.00 93.25 91 TYR A CA 1
ATOM 653 C C . TYR A 1 91 ? -12.431 4.066 8.543 1.00 93.25 91 TYR A C 1
ATOM 655 O O . TYR A 1 91 ? -13.077 3.394 7.744 1.00 93.25 91 TYR A O 1
ATOM 663 N N . LYS A 1 92 ? -13.024 4.814 9.487 1.00 92.88 92 LYS A N 1
ATOM 664 C CA . LYS A 1 92 ? -14.489 4.972 9.642 1.00 92.88 92 LYS A CA 1
ATOM 665 C C . LYS A 1 92 ? -15.283 3.651 9.559 1.00 92.88 92 LYS A C 1
ATOM 667 O O . LYS A 1 92 ? -16.314 3.576 8.900 1.00 92.88 92 LYS A O 1
ATOM 672 N N . GLY A 1 93 ? -14.795 2.602 10.225 1.00 91.94 93 GLY A N 1
ATOM 673 C CA . GLY A 1 93 ? -15.459 1.291 10.274 1.00 91.94 93 GLY A CA 1
ATOM 674 C C . GLY A 1 93 ? -15.236 0.394 9.052 1.00 91.94 93 GLY A C 1
ATOM 675 O O . GLY A 1 93 ? -15.755 -0.716 9.019 1.00 91.94 93 GLY A O 1
ATOM 676 N N . LYS A 1 94 ? -14.450 0.838 8.067 1.00 93.25 94 LYS A N 1
ATOM 677 C CA . LYS A 1 94 ? -13.965 0.006 6.962 1.00 93.25 94 LYS A CA 1
ATOM 678 C C . LYS A 1 94 ? -12.549 -0.463 7.225 1.00 93.25 94 LYS A C 1
ATOM 680 O O . LYS A 1 94 ? -11.773 0.265 7.843 1.00 93.25 94 LYS A O 1
ATOM 685 N N . SER A 1 95 ? -12.210 -1.623 6.677 1.00 94.06 95 SER A N 1
ATOM 686 C CA . SER A 1 95 ? -10.871 -2.194 6.751 1.00 94.06 95 SER A CA 1
ATOM 687 C C . SER A 1 95 ? -10.485 -2.785 5.398 1.00 94.06 95 SER A C 1
ATOM 689 O O . SER A 1 95 ? -11.216 -3.618 4.872 1.00 94.06 95 SER A O 1
ATOM 691 N N . LEU A 1 96 ? -9.345 -2.358 4.853 1.00 94.88 96 LEU A N 1
ATOM 692 C CA . LEU A 1 96 ? -8.773 -2.871 3.604 1.00 94.88 96 LEU A CA 1
ATOM 693 C C . LEU A 1 96 ? -7.425 -3.544 3.858 1.00 94.88 96 LEU A C 1
ATOM 695 O O . LEU A 1 96 ? -6.637 -3.070 4.684 1.00 94.88 96 LEU A O 1
ATOM 699 N N . LYS A 1 97 ? -7.162 -4.639 3.148 1.00 94.69 97 LYS A N 1
ATOM 700 C CA . LYS A 1 97 ? -5.853 -5.284 3.086 1.00 94.69 97 LYS A CA 1
ATOM 701 C C . LYS A 1 97 ? -5.075 -4.685 1.925 1.00 94.69 97 LYS A C 1
ATOM 703 O O . LYS A 1 97 ? -5.423 -4.894 0.769 1.00 94.69 97 LYS A O 1
ATOM 708 N N . ILE A 1 98 ? -4.014 -3.959 2.242 1.00 92.62 98 ILE A N 1
ATOM 709 C CA . ILE A 1 98 ? -3.263 -3.166 1.271 1.00 92.62 98 ILE A CA 1
ATOM 710 C C . ILE A 1 98 ? -1.808 -3.624 1.287 1.00 92.62 98 ILE A C 1
ATOM 712 O O . ILE A 1 98 ? -1.233 -3.835 2.356 1.00 92.62 98 ILE A O 1
ATOM 716 N N . MET A 1 99 ? -1.212 -3.794 0.111 1.00 92.50 99 MET A N 1
ATOM 717 C CA . MET A 1 99 ? 0.185 -4.200 -0.019 1.00 92.50 99 MET A CA 1
ATOM 718 C C . MET A 1 99 ? 1.124 -2.990 -0.039 1.00 92.50 99 MET A C 1
ATOM 720 O O . MET A 1 99 ? 0.853 -1.983 -0.695 1.00 92.50 99 MET A O 1
ATOM 724 N N . VAL A 1 100 ? 2.254 -3.104 0.656 1.00 92.38 100 VAL A N 1
ATOM 725 C CA . VAL A 1 100 ? 3.320 -2.098 0.648 1.00 92.38 100 VAL A CA 1
ATOM 726 C C . VAL A 1 100 ? 4.144 -2.256 -0.627 1.00 92.38 100 VAL A C 1
ATOM 728 O O . VAL A 1 100 ? 4.818 -3.271 -0.822 1.00 92.38 100 VAL A O 1
ATOM 731 N N . THR A 1 101 ? 4.097 -1.250 -1.498 1.00 91.19 101 THR A N 1
ATOM 732 C CA . THR A 1 101 ? 4.771 -1.289 -2.811 1.00 91.19 101 THR A CA 1
ATOM 733 C C . THR A 1 101 ? 5.757 -0.165 -3.039 1.00 91.19 101 THR A C 1
ATOM 735 O O . THR A 1 101 ? 6.537 -0.200 -3.991 1.00 91.19 101 THR A O 1
ATOM 738 N N . ASN A 1 102 ? 5.725 0.850 -2.189 1.00 89.31 102 ASN A N 1
ATOM 739 C CA . ASN A 1 102 ? 6.587 2.002 -2.327 1.00 89.31 102 ASN A CA 1
ATOM 740 C C . ASN A 1 102 ? 6.824 2.656 -0.962 1.00 89.31 102 ASN A C 1
ATOM 742 O O . ASN A 1 102 ? 6.145 2.348 0.023 1.00 89.31 102 ASN A O 1
ATOM 746 N N . LYS A 1 103 ? 7.772 3.586 -0.922 1.00 88.00 103 LYS A N 1
ATOM 747 C CA . LYS A 1 103 ? 7.961 4.491 0.204 1.00 88.00 103 LYS A CA 1
ATOM 748 C C . LYS A 1 103 ? 7.422 5.875 -0.131 1.00 88.00 103 LYS A C 1
ATOM 750 O O . LYS A 1 103 ? 7.516 6.311 -1.277 1.00 88.00 103 LYS A O 1
ATOM 755 N N . THR A 1 104 ? 6.878 6.559 0.864 1.00 84.81 104 THR A N 1
ATOM 756 C CA . THR A 1 104 ? 6.544 7.984 0.789 1.00 84.81 104 THR A CA 1
ATOM 757 C C . THR A 1 104 ? 7.447 8.778 1.727 1.00 84.81 104 THR A C 1
ATOM 759 O O . THR A 1 104 ? 7.985 8.243 2.698 1.00 84.81 104 THR A O 1
ATOM 762 N N . GLY A 1 105 ? 7.615 10.067 1.433 1.00 75.81 105 GLY A N 1
ATOM 763 C CA . GLY A 1 105 ? 8.090 11.025 2.427 1.00 75.81 105 GLY A CA 1
ATOM 764 C C . GLY A 1 105 ? 6.995 11.358 3.445 1.00 75.81 105 GLY A C 1
ATOM 765 O O . GLY A 1 105 ? 5.843 10.958 3.278 1.00 75.81 105 GLY A O 1
ATOM 766 N N . GLY A 1 106 ? 7.355 12.114 4.480 1.00 71.38 106 GLY A N 1
ATOM 767 C CA . GLY A 1 106 ? 6.430 12.557 5.526 1.00 71.38 106 GLY A CA 1
ATOM 768 C C . GLY A 1 106 ? 6.756 11.979 6.901 1.00 71.38 106 GLY A C 1
ATOM 769 O O . GLY A 1 106 ? 7.839 11.439 7.129 1.00 71.38 106 GLY A O 1
ATOM 770 N N . ASP A 1 107 ? 5.816 12.133 7.831 1.00 74.31 107 ASP A N 1
ATOM 771 C CA . ASP A 1 107 ? 5.979 11.704 9.220 1.00 74.31 107 ASP A CA 1
ATOM 772 C C . ASP A 1 107 ? 5.986 10.172 9.361 1.00 74.31 107 ASP A C 1
ATOM 774 O O . ASP A 1 107 ? 5.517 9.433 8.493 1.00 74.31 107 ASP A O 1
ATOM 778 N N . LYS A 1 108 ? 6.433 9.684 10.527 1.00 79.06 108 LYS A N 1
ATOM 779 C CA . LYS A 1 108 ? 6.601 8.253 10.845 1.00 79.06 108 LYS A CA 1
ATOM 780 C C . LYS A 1 108 ? 5.414 7.331 10.542 1.00 79.06 108 LYS A C 1
ATOM 782 O O . LYS A 1 108 ? 5.623 6.141 10.350 1.00 79.06 108 LYS A O 1
ATOM 787 N N . ASN A 1 109 ? 4.185 7.848 10.485 1.00 84.06 109 ASN A N 1
ATOM 788 C CA . ASN A 1 109 ? 2.961 7.062 10.285 1.00 84.06 109 ASN A CA 1
ATOM 789 C C . ASN A 1 109 ? 2.109 7.611 9.125 1.00 84.06 109 ASN A C 1
ATOM 791 O O . ASN A 1 109 ? 0.896 7.769 9.268 1.00 84.06 109 ASN A O 1
ATOM 795 N N . HIS A 1 110 ? 2.727 7.970 8.002 1.00 84.69 110 HIS A N 1
ATOM 796 C CA . HIS A 1 110 ? 2.006 8.454 6.824 1.00 84.69 110 HIS A CA 1
ATOM 797 C C . HIS A 1 110 ? 1.794 7.322 5.809 1.00 84.69 110 HIS A C 1
ATOM 799 O O . HIS A 1 110 ? 2.736 6.617 5.440 1.00 84.69 110 HIS A O 1
ATOM 805 N N . LEU A 1 111 ? 0.540 7.139 5.389 1.00 88.31 111 LEU A N 1
ATOM 806 C CA . LEU A 1 111 ? 0.140 6.272 4.283 1.00 88.31 111 LEU A CA 1
ATOM 807 C C . LEU A 1 111 ? -0.292 7.122 3.092 1.00 88.31 111 LEU A C 1
ATOM 809 O O . LEU A 1 111 ? -1.145 7.996 3.245 1.00 88.31 111 LEU A O 1
ATOM 813 N N . ASP A 1 112 ? 0.238 6.821 1.915 1.00 88.25 112 ASP A N 1
ATOM 814 C CA . ASP A 1 112 ? -0.176 7.464 0.672 1.00 88.25 112 ASP A CA 1
ATOM 815 C C . ASP A 1 112 ? -0.697 6.403 -0.294 1.00 88.25 112 ASP A C 1
ATOM 817 O O . ASP A 1 112 ? 0.049 5.535 -0.750 1.00 88.25 112 ASP A O 1
ATOM 821 N N . MET A 1 113 ? -2.006 6.414 -0.531 1.00 89.06 113 MET A N 1
ATOM 822 C CA . MET A 1 113 ? -2.713 5.358 -1.255 1.00 89.06 113 MET A CA 1
ATOM 823 C C . MET A 1 113 ? -2.936 5.743 -2.715 1.00 89.06 113 MET A C 1
ATOM 825 O O . MET A 1 113 ? -3.128 6.915 -3.043 1.00 89.06 113 MET A O 1
ATOM 829 N N . THR A 1 114 ? -2.982 4.740 -3.592 1.00 87.56 114 THR A N 1
ATOM 830 C CA . THR A 1 114 ? -3.402 4.951 -4.983 1.00 87.56 114 THR A CA 1
ATOM 831 C C . THR A 1 114 ? -4.853 5.451 -5.035 1.00 87.56 114 THR A C 1
ATOM 833 O O . THR A 1 114 ? -5.626 5.212 -4.094 1.00 87.56 114 THR A O 1
ATOM 836 N N . PRO A 1 115 ? -5.292 6.092 -6.134 1.00 85.88 115 PRO A N 1
ATOM 837 C CA . PRO A 1 115 ? -6.634 6.659 -6.189 1.00 85.88 115 PRO A CA 1
ATOM 838 C C . PRO A 1 115 ? -7.757 5.643 -6.002 1.00 85.88 115 PRO A C 1
ATOM 840 O O . PRO A 1 115 ? -8.722 5.903 -5.279 1.00 85.88 115 PRO A O 1
ATOM 843 N N . ALA A 1 116 ? -7.615 4.451 -6.583 1.00 87.25 116 ALA A N 1
ATOM 844 C CA . ALA A 1 116 ? -8.628 3.414 -6.441 1.00 87.25 116 ALA A CA 1
ATOM 845 C C . ALA A 1 116 ? -8.646 2.817 -5.021 1.00 87.25 116 ALA A C 1
ATOM 847 O O . ALA A 1 116 ? -9.726 2.602 -4.463 1.00 87.25 116 ALA A O 1
ATOM 848 N N . THR A 1 117 ? -7.477 2.602 -4.403 1.00 89.88 117 THR A N 1
ATOM 849 C CA . THR A 1 117 ? -7.374 2.170 -2.998 1.00 89.88 117 THR A CA 1
ATOM 850 C C . THR A 1 117 ? -7.998 3.201 -2.055 1.00 89.88 117 THR A C 1
ATOM 852 O O . THR A 1 117 ? -8.806 2.852 -1.188 1.00 89.88 117 THR A O 1
ATOM 855 N N . TRP A 1 118 ? -7.695 4.484 -2.264 1.00 90.88 118 TRP A N 1
ATOM 856 C CA . TRP A 1 118 ? -8.286 5.585 -1.508 1.00 90.88 118 TRP A CA 1
ATOM 857 C C . TRP A 1 118 ? -9.810 5.609 -1.629 1.00 90.88 118 TRP A C 1
ATOM 859 O O . TRP A 1 118 ? -10.508 5.718 -0.616 1.00 90.88 118 TRP A O 1
ATOM 869 N N . SER A 1 119 ? -10.336 5.479 -2.849 1.00 90.62 119 SER A N 1
ATOM 870 C CA . SER A 1 119 ? -11.778 5.513 -3.099 1.00 90.62 119 SER A CA 1
ATOM 871 C C . SER A 1 119 ? -12.503 4.357 -2.402 1.00 90.62 119 SER A C 1
ATOM 873 O O . SER A 1 119 ? -13.498 4.573 -1.704 1.00 90.62 119 SER A O 1
ATOM 875 N N . LYS A 1 120 ? -11.941 3.137 -2.448 1.00 91.56 120 LYS A N 1
ATOM 876 C CA . LYS A 1 120 ? -12.459 1.970 -1.704 1.00 91.56 120 LYS A CA 1
ATOM 877 C C . LYS A 1 120 ? -12.535 2.241 -0.196 1.00 91.56 120 LYS A C 1
ATOM 879 O O . LYS A 1 120 ? -13.542 1.918 0.450 1.00 91.56 120 LYS A O 1
ATOM 884 N N . LEU A 1 121 ? -11.497 2.862 0.371 1.00 92.62 121 LEU A N 1
ATOM 885 C CA . LEU A 1 121 ? -11.412 3.126 1.809 1.00 92.62 121 LEU A CA 1
ATOM 886 C C . LEU A 1 121 ? -12.357 4.251 2.245 1.00 92.62 121 LEU A C 1
ATOM 888 O O . LEU A 1 121 ? -13.026 4.138 3.271 1.00 92.62 121 LEU A O 1
ATOM 892 N N . THR A 1 122 ? -12.437 5.329 1.468 1.00 91.12 122 THR A N 1
ATOM 893 C CA . THR A 1 122 ? -13.080 6.584 1.889 1.00 91.12 122 THR A CA 1
ATOM 894 C C . THR A 1 122 ? -14.473 6.819 1.303 1.00 91.12 122 THR A C 1
ATOM 896 O O . THR A 1 122 ? -15.206 7.635 1.856 1.00 91.12 122 THR A O 1
ATOM 899 N N . ASN A 1 123 ? -14.882 6.066 0.271 1.00 85.25 123 ASN A N 1
ATOM 900 C CA . ASN A 1 123 ? -16.041 6.371 -0.586 1.00 85.25 123 ASN A CA 1
ATOM 901 C C . ASN A 1 123 ? -15.966 7.765 -1.242 1.00 85.25 123 ASN A C 1
ATOM 903 O O . ASN A 1 123 ? -17.000 8.417 -1.396 1.00 85.25 123 ASN A O 1
ATOM 907 N N . ALA A 1 124 ? -14.761 8.238 -1.559 1.00 71.69 124 ALA A N 1
ATOM 908 C CA . ALA A 1 124 ? -14.516 9.540 -2.180 1.00 71.69 124 ALA A CA 1
ATOM 909 C C . ALA A 1 124 ? -13.814 9.413 -3.535 1.00 71.69 124 ALA A C 1
ATOM 911 O O . ALA A 1 124 ? -13.341 8.296 -3.859 1.00 71.69 124 ALA A O 1
#

InterPro domains:
  IPR036908 RlpA-like domain superfamily [G3DSA:2.40.40.10] (28-124)
  IPR036908 RlpA-like domain superfamily [SSF50685] (18-123)

pLDDT: mean 78.99, std 14.77, range [42.94, 94.88]

Foldseek 3Di:
DDDDDDDDDDDDDDDDDPPPPPPPPPPPDDDDDDEAEDCPVVVQDLVNVQCPAPLPHHPDDDDPQAQGEKAFACLCCVNVPQAQPWDWDADPHDIGTYGYRHHDDDDRGYIYGYPSSCCVRPVD

Radius of gyration: 21.49 Å; chains: 1; bounding box: 75×43×33 Å

Organism: Fusarium oxysporum f. sp. lycopersici (strain 4287 / CBS 123668 / FGSC 9935 / NRRL 34936) (NCBI:txid426428)